Protein AF-A0A9D6V849-F1 (afdb_monomer)

Secondary structure (DSSP, 8-state):
-EEE---SSS-EEEEEEEEEESSS--EEEEEETTEEEEETTSSSBS-S-B-TT-EEEEEEEEE-TTPPPEEE-EEEESS--TT-EEEEEEEETTS-EEEPPPEE-

Mean predicted aligned error: 5.03 Å

Structure (mmCIF, N/CA/C/O backbone):
data_AF-A0A9D6V849-F1
#
_entry.id   AF-A0A9D6V849-F1
#
loop_
_atom_site.group_PDB
_atom_site.id
_atom_site.type_symbol
_atom_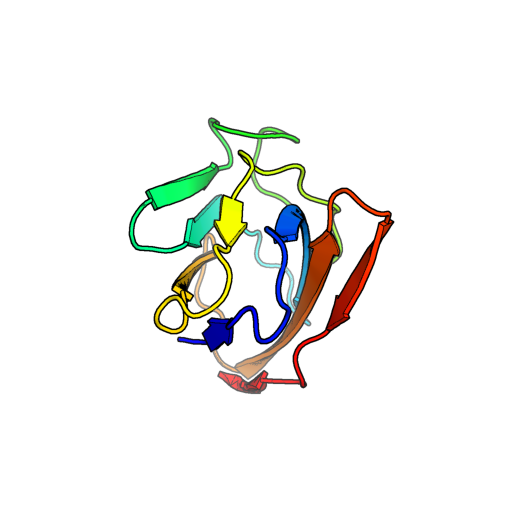site.label_atom_id
_atom_site.label_alt_id
_atom_site.label_comp_id
_atom_site.label_asym_id
_atom_site.label_entity_id
_atom_site.label_seq_id
_atom_site.pdbx_PDB_ins_code
_atom_site.Cartn_x
_atom_site.Cartn_y
_atom_site.Cartn_z
_atom_site.occupancy
_atom_site.B_iso_or_equiv
_atom_site.auth_seq_id
_atom_site.auth_comp_id
_atom_site.auth_asym_id
_atom_site.auth_atom_id
_atom_site.pdbx_PDB_model_num
ATOM 1 N N . GLY A 1 1 ? -2.925 -13.851 1.166 1.00 60.19 1 GLY A N 1
ATOM 2 C CA . GLY A 1 1 ? -3.143 -12.425 1.479 1.00 60.19 1 GLY A CA 1
ATOM 3 C C . GLY A 1 1 ? -2.734 -12.177 2.913 1.00 60.19 1 GLY A C 1
ATOM 4 O O . GLY A 1 1 ? -2.441 -13.143 3.606 1.00 60.19 1 GLY A O 1
ATOM 5 N N . ILE A 1 2 ? -2.700 -10.919 3.340 1.00 71.06 2 ILE A N 1
ATOM 6 C CA . ILE A 1 2 ? -2.474 -10.543 4.745 1.00 71.06 2 ILE A CA 1
ATOM 7 C C . ILE A 1 2 ? -3.791 -9.985 5.271 1.00 71.06 2 ILE A C 1
ATOM 9 O O . ILE A 1 2 ? -4.472 -9.267 4.547 1.00 71.06 2 ILE A O 1
ATOM 13 N N . THR A 1 3 ? -4.165 -10.309 6.501 1.00 74.38 3 THR A N 1
ATOM 14 C CA . THR A 1 3 ? -5.355 -9.749 7.150 1.00 74.38 3 THR A CA 1
ATOM 15 C C . THR A 1 3 ? -4.936 -8.770 8.234 1.00 74.38 3 THR A C 1
ATOM 17 O O . THR A 1 3 ? -4.063 -9.088 9.040 1.00 74.38 3 THR A O 1
ATOM 20 N N . VAL A 1 4 ? -5.568 -7.600 8.273 1.00 73.75 4 VAL A N 1
ATOM 21 C CA . VAL A 1 4 ? -5.363 -6.595 9.322 1.00 73.75 4 VAL A CA 1
ATOM 22 C C . VAL A 1 4 ? -6.670 -6.413 10.078 1.00 73.75 4 VAL A C 1
ATOM 24 O O . VAL A 1 4 ? -7.717 -6.207 9.471 1.00 73.75 4 VAL A O 1
ATOM 27 N N . GLN A 1 5 ? -6.622 -6.497 11.404 1.00 77.44 5 GLN A N 1
ATOM 28 C CA . GLN A 1 5 ? -7.788 -6.315 12.261 1.00 77.44 5 GLN A CA 1
ATOM 29 C C . GLN A 1 5 ? -7.542 -5.183 13.251 1.00 77.44 5 GLN A C 1
ATOM 31 O O . GLN A 1 5 ? -6.474 -5.096 13.855 1.00 77.44 5 GLN A O 1
ATOM 36 N N . ASN A 1 6 ? -8.555 -4.339 13.436 1.00 75.62 6 ASN A N 1
ATOM 37 C CA . ASN A 1 6 ? -8.576 -3.366 14.513 1.00 75.62 6 ASN A CA 1
ATOM 38 C C . ASN A 1 6 ? -9.193 -4.003 15.767 1.00 75.62 6 ASN A C 1
ATOM 40 O O . ASN A 1 6 ? -10.395 -4.255 15.820 1.00 75.62 6 ASN A O 1
ATOM 44 N N . THR A 1 7 ? -8.356 -4.263 16.770 1.00 78.38 7 THR A N 1
ATOM 45 C CA . THR A 1 7 ? -8.765 -4.817 18.071 1.00 78.38 7 THR A CA 1
ATOM 46 C C . THR A 1 7 ? -9.017 -3.740 19.129 1.00 78.38 7 THR A C 1
ATOM 48 O O . THR A 1 7 ? -9.205 -4.066 20.298 1.00 78.38 7 THR A O 1
ATOM 51 N N . SER A 1 8 ? -8.958 -2.459 18.758 1.00 77.00 8 SER A N 1
ATOM 52 C CA . SER A 1 8 ? -9.235 -1.345 19.666 1.00 77.00 8 SER A CA 1
ATOM 53 C C . SER A 1 8 ? -10.735 -1.035 19.745 1.00 77.00 8 SER A C 1
ATOM 55 O O . SER A 1 8 ? -11.541 -1.601 19.008 1.00 77.00 8 SER A O 1
ATOM 57 N N . ALA A 1 9 ? -11.106 -0.118 20.643 1.00 79.62 9 ALA A N 1
ATOM 58 C CA . ALA A 1 9 ? -12.479 0.361 20.813 1.00 79.62 9 ALA A CA 1
ATOM 59 C C . ALA A 1 9 ? -12.846 1.546 19.892 1.00 79.62 9 ALA A C 1
ATOM 61 O O . ALA A 1 9 ? -13.995 1.979 19.893 1.00 79.62 9 ALA A O 1
ATOM 62 N N . ALA A 1 10 ? -11.893 2.079 19.120 1.00 83.75 10 ALA A N 1
ATOM 63 C CA . ALA A 1 10 ? -12.078 3.248 18.259 1.00 83.75 10 ALA A CA 1
ATOM 64 C C . ALA A 1 10 ? -11.733 2.927 16.798 1.00 83.75 10 ALA A C 1
ATOM 66 O O . ALA A 1 10 ? -11.068 1.934 16.516 1.00 83.75 10 ALA A O 1
ATOM 67 N N . ASN A 1 11 ? -12.168 3.770 15.859 1.00 85.06 11 ASN A N 1
ATOM 68 C CA . ASN A 1 11 ? -11.778 3.641 14.454 1.00 85.06 11 ASN A CA 1
ATOM 69 C C . ASN A 1 11 ? -10.270 3.879 14.286 1.00 85.06 11 ASN A C 1
ATOM 71 O O . ASN A 1 11 ? -9.730 4.837 14.835 1.00 85.06 11 ASN A O 1
ATOM 75 N N . ILE A 1 12 ? -9.615 3.047 13.474 1.00 86.94 12 ILE A N 1
ATOM 76 C CA . ILE A 1 12 ? -8.230 3.255 13.031 1.00 86.94 12 ILE A CA 1
ATOM 77 C C . ILE A 1 12 ? -8.255 3.512 11.530 1.00 86.94 12 ILE A C 1
ATOM 79 O O . ILE A 1 12 ? -8.851 2.737 10.789 1.00 86.94 12 ILE A O 1
ATOM 83 N N . VAL A 1 13 ? -7.597 4.573 11.072 1.00 90.75 13 VAL A N 1
ATOM 84 C CA . VAL A 1 13 ? -7.489 4.893 9.644 1.00 90.75 13 VAL A CA 1
ATOM 85 C C . VAL A 1 13 ? -6.075 4.594 9.170 1.00 90.75 13 VAL A C 1
ATOM 87 O O . VAL A 1 13 ? -5.119 5.113 9.743 1.00 90.75 13 VAL A O 1
ATOM 90 N N . ILE A 1 14 ? -5.940 3.755 8.143 1.00 90.81 14 ILE A N 1
ATOM 91 C CA . ILE A 1 14 ? -4.686 3.592 7.400 1.00 90.81 14 ILE A CA 1
ATOM 92 C C . ILE A 1 14 ? -4.608 4.731 6.386 1.00 90.81 14 ILE A C 1
ATOM 94 O O . ILE A 1 14 ? -5.484 4.843 5.531 1.00 90.81 14 ILE A O 1
ATOM 98 N N . ASP A 1 15 ? -3.553 5.531 6.492 1.00 93.75 15 ASP A N 1
ATOM 99 C CA . ASP A 1 15 ? -3.324 6.748 5.703 1.00 93.75 15 ASP A CA 1
ATOM 100 C C . ASP A 1 15 ? -2.236 6.515 4.641 1.00 93.75 15 ASP A C 1
ATOM 102 O O . ASP A 1 15 ? -2.377 6.855 3.465 1.00 93.75 15 ASP A O 1
ATOM 106 N N . LYS A 1 16 ? -1.143 5.842 5.026 1.00 95.38 16 LYS A N 1
ATOM 107 C CA . LYS A 1 16 ? -0.017 5.567 4.122 1.00 95.38 16 LYS A CA 1
ATOM 108 C C . LYS A 1 16 ? 0.459 4.129 4.221 1.00 95.38 16 LYS A C 1
ATOM 110 O O . LYS A 1 16 ? 0.310 3.461 5.245 1.00 95.38 16 LYS A O 1
ATOM 115 N N . ILE A 1 17 ? 1.076 3.661 3.141 1.00 94.44 17 ILE A N 1
ATOM 116 C CA . ILE A 1 17 ? 1.696 2.341 3.063 1.00 94.44 17 ILE A CA 1
ATOM 117 C C . ILE A 1 17 ? 3.102 2.484 2.498 1.00 94.44 17 ILE A C 1
ATOM 119 O O . ILE A 1 17 ? 3.298 3.092 1.449 1.00 94.44 17 ILE A O 1
ATOM 123 N N . THR A 1 18 ? 4.067 1.845 3.149 1.00 94.69 18 THR A N 1
ATOM 124 C CA . THR A 1 18 ? 5.401 1.621 2.588 1.00 94.69 18 THR A CA 1
ATOM 125 C C . THR A 1 18 ? 5.592 0.128 2.389 1.00 94.69 18 THR A C 1
ATOM 127 O O . THR A 1 18 ? 5.430 -0.656 3.323 1.00 94.69 18 THR A O 1
ATOM 130 N N . VAL A 1 19 ? 5.943 -0.283 1.172 1.00 91.94 19 VAL A N 1
ATOM 131 C CA . VAL A 1 19 ? 6.242 -1.685 0.858 1.00 91.94 19 VAL A CA 1
ATOM 132 C C . VAL A 1 19 ? 7.693 -1.781 0.417 1.00 91.94 19 VAL A C 1
ATOM 134 O O . VAL A 1 19 ? 8.110 -1.086 -0.505 1.00 91.94 19 VAL A O 1
ATOM 137 N N . ASN A 1 20 ? 8.453 -2.653 1.066 1.00 92.19 20 ASN A N 1
ATOM 138 C CA . ASN A 1 20 ? 9.835 -2.955 0.733 1.00 92.19 20 ASN A CA 1
ATOM 139 C C . ASN A 1 20 ? 9.917 -4.357 0.137 1.00 92.19 20 ASN A C 1
ATOM 141 O O . ASN A 1 20 ? 9.336 -5.303 0.669 1.00 92.19 20 ASN A O 1
ATOM 145 N N . TRP A 1 21 ? 10.653 -4.484 -0.957 1.00 92.88 21 TRP A N 1
ATOM 146 C CA . TRP A 1 21 ? 11.018 -5.742 -1.594 1.00 92.88 21 TRP A CA 1
ATOM 147 C C . TRP A 1 21 ? 12.448 -5.694 -2.143 1.00 92.88 21 TRP A C 1
ATOM 149 O O . TRP A 1 21 ? 13.013 -4.618 -2.349 1.00 92.88 21 TRP A O 1
ATOM 159 N N . ASN A 1 22 ? 13.044 -6.863 -2.374 1.00 91.19 22 ASN A N 1
ATOM 160 C CA . ASN A 1 22 ? 14.462 -7.035 -2.721 1.00 91.19 22 ASN A CA 1
ATOM 161 C C . ASN A 1 22 ? 14.712 -7.358 -4.212 1.00 91.19 22 ASN A C 1
ATOM 163 O O . ASN A 1 22 ? 15.580 -8.163 -4.538 1.00 91.19 22 ASN A O 1
ATOM 167 N N . ASN A 1 23 ? 13.967 -6.735 -5.130 1.00 90.94 23 ASN A N 1
ATOM 168 C CA . ASN A 1 23 ? 14.218 -6.825 -6.574 1.00 90.94 23 ASN A CA 1
ATOM 169 C C . ASN A 1 23 ? 13.939 -5.484 -7.284 1.00 90.94 23 ASN A C 1
ATOM 171 O O . ASN A 1 23 ? 13.493 -4.526 -6.656 1.00 90.94 23 ASN A O 1
ATOM 175 N N . ALA A 1 24 ? 14.202 -5.421 -8.594 1.00 91.69 24 ALA A N 1
ATOM 176 C CA . ALA A 1 24 ? 14.086 -4.198 -9.396 1.00 91.69 24 ALA A CA 1
ATOM 177 C C . ALA A 1 24 ? 12.670 -3.903 -9.934 1.00 91.69 24 ALA A C 1
ATOM 179 O O . ALA A 1 24 ? 12.474 -2.902 -10.622 1.00 91.69 24 ALA A O 1
ATOM 180 N N . ASN A 1 25 ? 11.687 -4.764 -9.664 1.00 95.12 25 ASN A N 1
ATOM 181 C CA . ASN A 1 25 ? 10.335 -4.578 -10.187 1.00 95.12 25 ASN A CA 1
ATOM 182 C C . ASN A 1 25 ? 9.625 -3.434 -9.468 1.00 95.12 25 ASN A C 1
ATOM 184 O O . ASN A 1 25 ? 9.964 -3.087 -8.336 1.00 95.12 25 ASN A O 1
ATOM 188 N N . LEU A 1 26 ? 8.601 -2.877 -10.109 1.00 96.25 26 LEU A N 1
ATOM 189 C CA . LEU A 1 26 ? 7.879 -1.722 -9.592 1.00 96.25 26 LEU A CA 1
ATOM 190 C C . LEU A 1 26 ? 6.454 -2.102 -9.200 1.00 96.25 26 LEU A C 1
ATOM 192 O O . LEU A 1 26 ? 5.763 -2.849 -9.905 1.00 96.25 26 LEU A O 1
ATOM 196 N N . ILE A 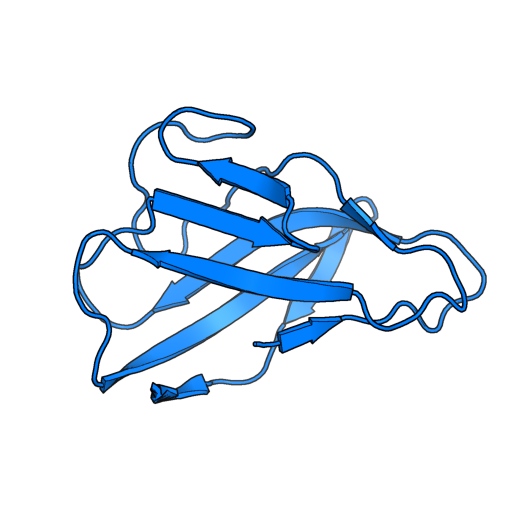1 27 ? 5.978 -1.543 -8.090 1.00 95.88 27 ILE A N 1
ATOM 197 C CA . ILE A 1 27 ? 4.574 -1.669 -7.709 1.00 95.88 27 ILE A CA 1
ATOM 198 C C . ILE A 1 27 ? 3.720 -0.745 -8.583 1.00 95.88 27 ILE A C 1
ATOM 200 O O . ILE A 1 27 ? 4.104 0.381 -8.903 1.00 95.88 27 ILE A O 1
ATOM 204 N N . ARG A 1 28 ? 2.545 -1.228 -8.993 1.00 96.81 28 ARG A N 1
ATOM 205 C CA . ARG A 1 28 ? 1.589 -0.471 -9.819 1.00 96.81 28 ARG A CA 1
ATOM 206 C C . ARG A 1 28 ? 0.189 -0.365 -9.225 1.00 96.81 28 ARG A C 1
ATOM 208 O O . ARG A 1 28 ? -0.588 0.453 -9.699 1.00 96.81 28 ARG A O 1
ATOM 215 N N . GLU A 1 29 ? -0.162 -1.199 -8.248 1.00 95.69 29 GLU A N 1
ATOM 216 C CA . GLU A 1 29 ? -1.498 -1.195 -7.640 1.00 95.69 29 GLU A CA 1
ATOM 217 C C . GLU A 1 29 ? -1.476 -1.803 -6.233 1.00 95.69 29 GLU A C 1
ATOM 219 O O . GLU A 1 29 ? -0.798 -2.811 -6.006 1.00 95.69 29 GLU A O 1
ATOM 224 N N . ILE A 1 30 ? -2.269 -1.226 -5.327 1.00 94.00 30 ILE A N 1
ATOM 225 C CA . ILE A 1 30 ? -2.571 -1.771 -4.000 1.00 94.00 30 ILE A CA 1
ATOM 226 C C . ILE A 1 30 ? -4.090 -1.890 -3.856 1.00 94.00 30 ILE A C 1
ATOM 228 O O . ILE A 1 30 ? -4.827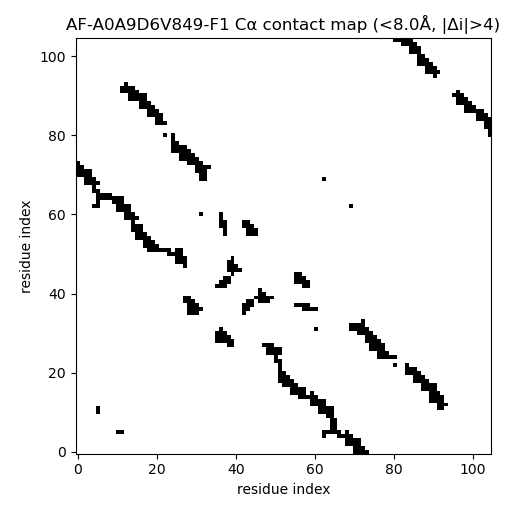 -0.939 -4.141 1.00 94.00 30 ILE A O 1
ATOM 232 N N . LYS A 1 31 ? -4.553 -3.061 -3.405 1.00 92.44 31 LYS A N 1
ATOM 233 C CA . LYS A 1 31 ? -5.958 -3.320 -3.077 1.00 92.44 31 LYS A CA 1
ATOM 234 C C . LYS A 1 31 ? -6.143 -3.788 -1.639 1.00 92.44 31 LYS A C 1
ATOM 236 O O . LYS A 1 31 ? -5.390 -4.647 -1.174 1.00 92.44 31 LYS A O 1
ATOM 241 N N . ILE A 1 32 ? -7.168 -3.240 -0.995 1.00 89.00 32 ILE A N 1
ATOM 242 C CA . ILE A 1 32 ? -7.616 -3.580 0.357 1.00 89.00 32 ILE A CA 1
ATOM 243 C C . ILE A 1 32 ? -9.138 -3.754 0.321 1.00 89.00 32 ILE A C 1
ATOM 245 O O . ILE A 1 32 ? -9.842 -2.901 -0.218 1.00 89.00 32 ILE A O 1
ATOM 249 N N . GLY A 1 33 ? -9.654 -4.863 0.851 1.00 83.44 33 GLY A N 1
ATOM 250 C CA . GLY A 1 33 ? -11.077 -5.210 0.806 1.00 83.44 33 GLY A CA 1
ATOM 251 C C . GLY A 1 33 ? -11.665 -5.281 -0.613 1.00 83.44 33 GLY A C 1
ATOM 252 O O . GLY A 1 33 ? -12.822 -4.936 -0.824 1.00 83.44 33 GLY A O 1
ATOM 253 N N . GLY A 1 34 ? -10.865 -5.643 -1.615 1.00 84.38 34 GLY A N 1
ATOM 254 C CA . GLY A 1 34 ? -11.210 -5.659 -3.039 1.00 84.38 34 GLY A CA 1
ATOM 255 C C . GLY A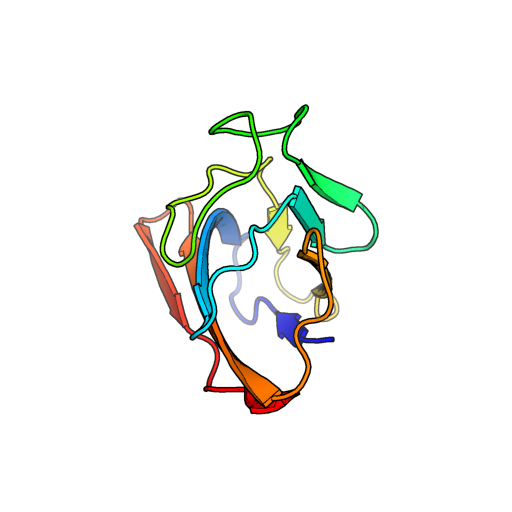 1 34 ? -11.143 -4.287 -3.719 1.00 84.38 34 GLY A C 1
ATOM 256 O O . GLY A 1 34 ? -11.140 -4.215 -4.953 1.00 84.38 34 GLY A O 1
ATOM 257 N N . VAL A 1 35 ? -11.021 -3.208 -2.944 1.00 89.62 35 VAL A N 1
ATOM 258 C CA . VAL A 1 35 ? -11.003 -1.825 -3.424 1.00 89.62 35 VAL A CA 1
ATOM 259 C C . VAL A 1 35 ? -9.578 -1.402 -3.746 1.00 89.62 35 VAL A C 1
ATOM 261 O O . VAL A 1 35 ? -8.639 -1.675 -3.003 1.00 89.62 35 VAL A O 1
ATOM 264 N N . LYS A 1 36 ? -9.403 -0.723 -4.881 1.00 93.56 36 LYS A N 1
ATOM 265 C CA . LYS A 1 36 ? -8.133 -0.095 -5.249 1.00 93.56 36 LYS A CA 1
ATOM 266 C C . LYS A 1 36 ? -7.934 1.155 -4.396 1.00 93.56 36 LYS A C 1
ATOM 268 O O . LYS A 1 36 ? -8.589 2.159 -4.642 1.00 93.56 36 LYS A O 1
ATOM 273 N N . VAL A 1 37 ? -7.007 1.082 -3.448 1.00 95.06 37 VAL A N 1
ATOM 274 C CA . VAL A 1 37 ? -6.657 2.203 -2.558 1.00 95.06 37 VAL A CA 1
ATOM 275 C C . VAL A 1 37 ? -5.496 3.025 -3.106 1.00 95.06 37 VAL A C 1
ATOM 277 O O . VAL A 1 37 ? -5.351 4.193 -2.770 1.00 95.06 37 VAL A O 1
ATOM 280 N N . TRP A 1 38 ? -4.688 2.438 -3.992 1.00 97.12 38 TRP A N 1
ATOM 281 C CA . TRP A 1 38 ? -3.693 3.166 -4.769 1.00 97.12 38 TRP A CA 1
ATOM 282 C C . TRP A 1 38 ? -3.435 2.505 -6.125 1.00 97.12 38 TRP A C 1
ATOM 284 O O . TRP A 1 38 ? -3.467 1.274 -6.245 1.00 97.12 38 TRP A O 1
ATOM 294 N N . SER A 1 39 ? -3.141 3.301 -7.155 1.00 97.06 39 SER A N 1
ATOM 295 C CA . SER A 1 39 ? -2.474 2.793 -8.360 1.00 97.06 39 SER A CA 1
ATOM 296 C C . SER A 1 39 ? -1.584 3.830 -9.023 1.00 97.06 39 SER A C 1
ATOM 298 O O . SER A 1 39 ? -1.716 5.026 -8.784 1.00 97.06 39 SER A O 1
ATOM 300 N N . ASN A 1 40 ? -0.755 3.375 -9.963 1.00 96.25 40 ASN A N 1
ATOM 301 C CA . ASN A 1 40 ? 0.082 4.240 -10.793 1.00 96.25 40 ASN A CA 1
ATOM 302 C C . ASN A 1 40 ? -0.701 5.301 -11.597 1.00 96.25 40 ASN A C 1
ATOM 304 O O . ASN A 1 40 ? -0.095 6.224 -12.135 1.00 96.25 40 ASN A O 1
ATOM 308 N N . THR A 1 41 ? -2.022 5.158 -11.704 1.00 96.31 41 THR A N 1
ATOM 309 C CA . THR A 1 41 ? -2.935 6.091 -12.389 1.00 96.31 41 THR A CA 1
ATOM 310 C C . THR A 1 41 ? -3.967 6.721 -11.447 1.00 96.31 41 THR A C 1
ATOM 312 O O . THR A 1 41 ? -4.901 7.366 -11.906 1.00 96.31 41 THR A O 1
ATOM 315 N N . GLY A 1 42 ? -3.814 6.535 -10.134 1.00 93.44 42 GLY A N 1
ATOM 316 C CA . GLY A 1 42 ? -4.796 6.937 -9.129 1.00 93.44 42 GLY A CA 1
ATOM 317 C C . GLY A 1 42 ? -5.771 5.807 -8.744 1.00 93.44 42 GLY A C 1
ATOM 318 O O . GLY A 1 42 ? -5.902 4.816 -9.475 1.00 93.44 42 GLY A O 1
ATOM 319 N N . PRO A 1 43 ? -6.447 5.895 -7.587 1.00 94.94 43 PRO A N 1
ATOM 320 C CA . PRO A 1 43 ? -6.354 6.964 -6.587 1.00 94.94 43 PRO A CA 1
ATOM 321 C C . PRO A 1 43 ? -5.002 6.977 -5.847 1.00 94.94 43 PRO A C 1
ATOM 323 O O . PRO A 1 43 ? -4.166 6.100 -6.068 1.00 94.94 43 PRO A O 1
ATOM 326 N N . GLY A 1 44 ? -4.792 7.989 -5.002 1.00 94.94 44 GLY A N 1
ATOM 327 C CA . GLY A 1 44 ? -3.585 8.150 -4.187 1.00 94.94 44 GLY A CA 1
ATOM 328 C C . GLY A 1 44 ? -2.374 8.729 -4.931 1.00 94.94 44 GLY A C 1
ATOM 329 O O . GLY A 1 44 ? -2.432 9.043 -6.122 1.00 94.94 44 GLY A O 1
ATOM 330 N N . THR A 1 45 ? -1.268 8.892 -4.205 1.00 96.31 45 THR A N 1
ATOM 331 C CA . THR A 1 45 ? -0.006 9.463 -4.700 1.00 96.31 45 THR A CA 1
ATOM 332 C C . THR A 1 45 ? 1.199 8.705 -4.129 1.00 96.31 45 THR A C 1
ATOM 334 O O . THR A 1 45 ? 1.075 8.051 -3.096 1.00 96.31 45 THR A O 1
ATOM 337 N N . PRO A 1 46 ? 2.381 8.764 -4.764 1.00 97.06 46 PRO A N 1
ATOM 338 C CA . PRO A 1 46 ? 2.679 9.366 -6.070 1.00 97.06 46 PRO A CA 1
ATOM 339 C C . PRO A 1 46 ? 2.038 8.613 -7.249 1.00 97.06 46 PRO A C 1
ATOM 341 O O . PRO A 1 46 ? 1.675 7.441 -7.138 1.00 97.06 46 PRO A O 1
ATOM 344 N N . SER A 1 47 ? 1.881 9.305 -8.380 1.00 95.31 47 SER A N 1
ATOM 345 C CA . SER A 1 47 ? 1.496 8.693 -9.655 1.00 95.31 47 SER A CA 1
ATOM 346 C C . SER A 1 47 ? 2.702 8.026 -10.324 1.00 95.31 47 SER A C 1
ATOM 348 O O . SER A 1 47 ? 3.854 8.274 -9.972 1.00 95.31 47 SER A O 1
ATOM 350 N N . GLY A 1 48 ? 2.445 7.155 -11.298 1.00 96.88 48 GLY A N 1
ATOM 351 C CA . GLY A 1 48 ? 3.472 6.302 -11.887 1.00 96.88 48 GLY A CA 1
ATOM 352 C C . GLY A 1 48 ? 3.741 5.051 -11.050 1.00 96.88 48 GLY A C 1
ATOM 353 O O . GLY A 1 48 ? 3.260 4.900 -9.926 1.00 96.88 48 GLY A O 1
ATOM 354 N N . LYS A 1 49 ? 4.458 4.094 -11.641 1.00 97.06 49 LYS A N 1
ATOM 355 C CA . LYS A 1 49 ? 4.879 2.894 -10.912 1.00 97.06 49 LYS A CA 1
ATOM 356 C C . LYS A 1 49 ? 5.957 3.284 -9.906 1.00 97.06 49 LYS A C 1
ATOM 358 O O . LYS A 1 49 ? 6.795 4.120 -10.232 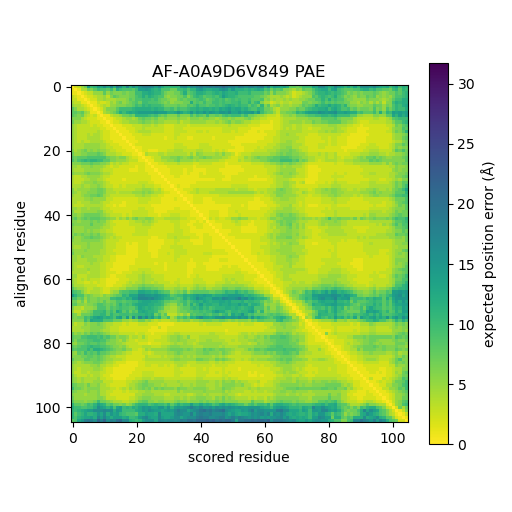1.00 97.06 49 LYS A O 1
ATOM 363 N N . GLN A 1 50 ? 5.955 2.659 -8.736 1.00 98.06 50 GLN A N 1
ATOM 364 C CA . GLN A 1 50 ? 6.853 3.054 -7.653 1.00 98.06 50 GLN A CA 1
ATOM 365 C C . GLN A 1 50 ? 7.900 1.987 -7.346 1.00 98.06 50 GLN A C 1
ATOM 367 O O . GLN A 1 50 ? 7.586 0.791 -7.396 1.00 98.06 50 GLN A O 1
ATOM 372 N N . PRO A 1 51 ? 9.139 2.399 -7.028 1.00 96.81 51 PRO A N 1
ATOM 373 C CA . PRO A 1 51 ? 10.162 1.488 -6.547 1.00 96.81 51 PRO A CA 1
ATOM 374 C C . PRO A 1 51 ? 9.914 1.078 -5.091 1.00 96.81 51 PRO A C 1
ATOM 376 O O . PRO A 1 51 ? 9.091 1.659 -4.375 1.00 96.81 51 PRO A O 1
ATOM 379 N N . SER A 1 52 ? 10.662 0.063 -4.666 1.00 96.38 52 SER A N 1
ATOM 380 C CA . SER A 1 52 ? 10.704 -0.436 -3.290 1.00 96.38 52 SER A CA 1
ATOM 381 C C . SER A 1 52 ? 10.979 0.684 -2.285 1.00 96.38 52 SER A C 1
ATOM 383 O O . SER A 1 52 ? 11.784 1.575 -2.551 1.00 96.38 52 SER A O 1
ATOM 385 N N . GLY A 1 53 ? 10.296 0.648 -1.141 1.00 95.25 53 GLY A N 1
ATOM 386 C CA . GLY A 1 53 ? 10.472 1.610 -0.049 1.00 95.25 53 GLY A CA 1
ATOM 387 C C . GLY A 1 53 ? 9.816 2.971 -0.272 1.00 95.25 53 GLY A C 1
ATOM 388 O O . GLY A 1 53 ? 9.904 3.838 0.595 1.00 95.25 53 GLY A O 1
ATOM 389 N N . THR A 1 54 ? 9.116 3.166 -1.392 1.00 97.12 54 THR A N 1
ATOM 390 C CA . THR A 1 54 ? 8.353 4.396 -1.622 1.00 97.12 54 THR A CA 1
ATOM 391 C C . THR A 1 54 ? 7.208 4.512 -0.621 1.00 97.12 54 THR A C 1
ATOM 393 O O . THR A 1 54 ? 6.423 3.576 -0.451 1.00 97.12 54 THR A O 1
ATOM 396 N N . LEU A 1 55 ? 7.090 5.685 0.004 1.00 96.69 55 LEU A N 1
ATOM 397 C CA . LEU A 1 55 ? 5.930 6.048 0.808 1.00 96.69 55 LEU A CA 1
ATOM 398 C C . LEU A 1 55 ? 4.747 6.342 -0.120 1.00 96.69 55 LEU A C 1
ATOM 400 O O . LEU A 1 55 ? 4.768 7.314 -0.876 1.00 96.69 55 LEU A O 1
ATOM 404 N N . ILE A 1 56 ? 3.722 5.500 -0.058 1.00 97.06 56 ILE A N 1
ATOM 405 C CA . ILE A 1 56 ? 2.515 5.625 -0.870 1.00 97.06 56 ILE A CA 1
ATOM 406 C C . ILE A 1 56 ? 1.396 6.196 -0.003 1.00 97.06 56 ILE A C 1
ATOM 408 O O . ILE A 1 56 ? 0.987 5.582 0.982 1.00 97.06 56 ILE A O 1
ATOM 412 N N . ASN A 1 57 ? 0.889 7.361 -0.398 1.00 96.88 57 ASN A N 1
ATOM 413 C CA . ASN A 1 57 ? -0.334 7.933 0.139 1.00 96.88 57 ASN A CA 1
ATOM 414 C C . ASN A 1 57 ? -1.529 7.261 -0.534 1.00 96.88 57 ASN A C 1
ATOM 416 O O . ASN A 1 57 ? -1.719 7.387 -1.751 1.00 96.88 57 ASN A O 1
ATOM 420 N N . ILE A 1 58 ? -2.300 6.510 0.241 1.00 95.62 58 ILE A N 1
ATOM 421 C CA . ILE A 1 58 ? -3.437 5.760 -0.283 1.00 95.62 58 ILE A CA 1
ATOM 422 C C . ILE A 1 58 ? -4.718 6.580 -0.145 1.00 95.62 58 ILE A C 1
ATOM 424 O O . ILE A 1 58 ? -4.746 7.632 0.481 1.00 95.62 58 ILE A O 1
ATOM 428 N N . GLN A 1 59 ? -5.797 6.101 -0.750 1.00 95.62 59 GLN A N 1
ATOM 429 C CA . GLN A 1 59 ? -7.123 6.472 -0.291 1.00 95.62 59 GLN A CA 1
ATOM 430 C C . GLN A 1 59 ? -7.371 5.812 1.067 1.00 95.62 59 GLN A C 1
ATOM 432 O O . GLN A 1 59 ? -7.264 4.587 1.177 1.00 95.62 59 GLN A O 1
ATOM 437 N N . ASP A 1 60 ? -7.704 6.633 2.059 1.00 93.00 60 ASP A N 1
ATOM 438 C CA . ASP A 1 60 ? -7.889 6.237 3.451 1.00 93.00 60 ASP A CA 1
ATOM 439 C C . ASP A 1 60 ? -8.759 4.991 3.609 1.00 93.00 60 ASP A C 1
ATOM 441 O O . ASP A 1 60 ? -9.863 4.886 3.062 1.00 93.00 60 ASP A O 1
ATOM 445 N N . VAL A 1 61 ? -8.275 4.056 4.427 1.00 90.12 61 VAL A N 1
ATOM 446 C CA . VAL A 1 61 ? -9.028 2.859 4.806 1.00 90.12 61 VAL A CA 1
ATOM 447 C C . VAL A 1 61 ? -9.353 2.924 6.285 1.00 90.12 61 VAL A C 1
ATOM 449 O O . VAL A 1 61 ? -8.464 2.839 7.130 1.00 90.12 61 VAL A O 1
ATOM 452 N N . THR A 1 62 ? -10.642 3.029 6.602 1.00 90.25 62 THR A N 1
ATOM 453 C CA . THR A 1 62 ? -11.120 2.973 7.986 1.00 90.25 62 THR A CA 1
ATOM 454 C C . THR A 1 62 ? -11.338 1.526 8.416 1.00 90.25 62 THR A C 1
ATOM 456 O O . THR A 1 62 ? -12.150 0.803 7.842 1.00 90.25 62 THR A O 1
ATOM 459 N N . LEU A 1 63 ? -10.639 1.120 9.469 1.00 85.94 63 LEU A N 1
ATOM 460 C CA . LEU A 1 63 ? -10.838 -0.128 10.188 1.00 85.94 63 LEU A CA 1
ATOM 461 C C . LEU A 1 63 ? -11.740 0.148 11.394 1.00 85.94 63 LEU A C 1
ATOM 463 O O . LEU A 1 63 ? -11.299 0.727 12.391 1.00 85.94 63 LEU A O 1
ATOM 467 N N . ALA A 1 64 ? -13.005 -0.258 11.310 1.00 84.00 64 ALA A N 1
ATOM 468 C CA . ALA A 1 64 ? -13.946 -0.113 12.416 1.00 84.00 64 ALA A CA 1
ATOM 469 C C . ALA A 1 64 ? -13.607 -1.074 13.578 1.00 84.00 64 ALA A C 1
ATOM 471 O O . ALA A 1 64 ? -13.134 -2.191 13.332 1.00 84.00 64 ALA A O 1
ATOM 472 N N . PRO A 1 65 ? -13.838 -0.670 14.840 1.00 79.19 65 PRO A N 1
ATOM 473 C CA . PRO A 1 65 ? -13.613 -1.525 15.998 1.00 79.19 65 PRO A CA 1
ATOM 474 C C . PRO A 1 65 ? -14.528 -2.754 15.943 1.00 79.19 65 PRO A C 1
ATOM 476 O O . PRO A 1 65 ? -15.699 -2.656 15.578 1.00 79.19 65 PRO A O 1
ATOM 479 N N . GLY A 1 66 ? -13.989 -3.929 16.279 1.00 71.38 66 GLY A N 1
ATOM 480 C CA . GLY A 1 66 ? -14.751 -5.185 16.291 1.00 71.38 66 GLY A CA 1
ATOM 481 C C . GLY A 1 66 ? -15.151 -5.723 14.909 1.00 71.38 66 GLY A C 1
ATOM 482 O O . GLY A 1 66 ? -15.803 -6.763 14.832 1.00 71.38 66 GLY A O 1
ATOM 483 N N . ALA A 1 67 ? -14.750 -5.062 13.816 1.00 73.31 67 ALA A N 1
ATOM 484 C CA . ALA A 1 67 ? -14.975 -5.568 12.469 1.00 73.31 67 ALA A CA 1
ATOM 485 C C . ALA A 1 67 ? -14.146 -6.835 12.195 1.00 73.31 67 ALA A C 1
ATOM 487 O O . ALA A 1 67 ? -13.090 -7.076 12.798 1.00 73.31 67 ALA A O 1
ATOM 488 N N . ALA A 1 68 ? -14.622 -7.640 11.240 1.00 73.31 68 ALA A N 1
ATOM 489 C CA . ALA A 1 68 ? -13.843 -8.744 10.697 1.00 73.31 68 ALA A CA 1
ATOM 490 C C . ALA A 1 68 ? -12.507 -8.227 10.141 1.00 73.31 68 ALA A C 1
ATOM 492 O O . ALA A 1 68 ? -12.401 -7.086 9.683 1.00 73.31 68 ALA A O 1
ATOM 493 N N . ALA A 1 69 ? -11.479 -9.076 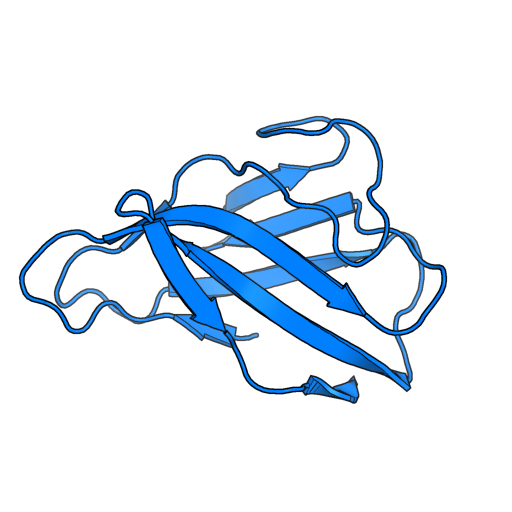10.181 1.00 72.31 69 ALA A N 1
ATOM 494 C CA . ALA A 1 69 ? -10.168 -8.703 9.678 1.00 72.31 69 ALA A CA 1
ATOM 495 C C . ALA A 1 69 ? -10.267 -8.275 8.202 1.00 72.31 69 ALA A C 1
ATOM 497 O O . ALA A 1 69 ? -10.759 -9.017 7.351 1.00 72.31 69 ALA A O 1
ATOM 498 N N . THR A 1 70 ? -9.810 -7.061 7.905 1.00 76.06 70 THR A N 1
ATOM 499 C CA . THR A 1 70 ? -9.797 -6.513 6.551 1.00 76.06 70 THR A CA 1
ATOM 500 C C . THR A 1 70 ? -8.685 -7.190 5.765 1.00 76.06 70 THR A C 1
ATOM 502 O O . THR A 1 70 ? -7.517 -7.182 6.166 1.00 76.06 70 THR A O 1
ATOM 505 N N . LEU A 1 71 ? -9.053 -7.814 4.649 1.00 72.94 71 LEU A N 1
ATOM 506 C CA . LEU A 1 71 ? -8.102 -8.485 3.779 1.00 72.94 71 LEU A CA 1
ATOM 507 C C . LEU A 1 71 ? -7.332 -7.441 2.964 1.00 72.94 71 LEU A C 1
ATOM 509 O O . LEU A 1 71 ? -7.905 -6.604 2.272 1.00 72.94 71 LEU A O 1
ATOM 513 N N . ILE A 1 72 ? -6.011 -7.498 3.047 1.00 76.12 72 ILE A N 1
ATOM 514 C CA . ILE A 1 72 ? -5.104 -6.791 2.151 1.00 76.12 72 ILE A CA 1
ATOM 515 C C . ILE A 1 72 ? -4.841 -7.745 0.999 1.00 76.12 72 ILE A C 1
ATOM 517 O O . ILE A 1 72 ? -4.010 -8.661 1.068 1.00 76.12 72 ILE A O 1
ATOM 521 N N . ASP A 1 73 ? -5.670 -7.594 -0.028 1.00 70.19 73 ASP A N 1
ATOM 522 C CA . ASP A 1 73 ? -5.887 -8.641 -1.019 1.00 70.19 73 ASP A CA 1
ATOM 523 C C . ASP A 1 73 ? -4.745 -8.730 -2.014 1.00 70.19 73 ASP A C 1
ATOM 525 O O . ASP A 1 73 ? -4.485 -9.809 -2.562 1.00 70.19 73 ASP A O 1
ATOM 529 N N . ARG A 1 74 ? -4.111 -7.590 -2.339 1.00 83.81 74 ARG A N 1
ATOM 530 C CA . ARG A 1 74 ? -3.198 -7.558 -3.481 1.00 83.81 74 ARG A CA 1
ATOM 531 C C . ARG A 1 74 ? -2.245 -6.370 -3.515 1.00 83.81 74 ARG A C 1
ATOM 533 O O . ARG A 1 74 ? -2.669 -5.227 -3.643 1.00 83.81 74 ARG A O 1
ATOM 540 N N . PHE A 1 75 ? -0.957 -6.691 -3.591 1.00 89.81 75 PHE A N 1
ATOM 541 C CA . PHE A 1 75 ? 0.085 -5.816 -4.124 1.00 89.81 75 PHE A CA 1
ATOM 542 C C . PHE A 1 75 ? 0.411 -6.293 -5.540 1.00 89.81 75 PHE A C 1
ATOM 544 O O . PHE A 1 75 ? 0.820 -7.442 -5.736 1.00 89.81 75 PHE A O 1
ATOM 551 N N . ARG A 1 76 ? 0.164 -5.455 -6.551 1.00 92.06 76 ARG A N 1
ATOM 552 C CA . ARG A 1 76 ? 0.406 -5.808 -7.955 1.00 92.06 76 ARG A CA 1
ATOM 553 C C . ARG A 1 76 ? 1.675 -5.129 -8.440 1.00 92.06 76 ARG A C 1
ATOM 555 O O . ARG A 1 76 ? 1.762 -3.903 -8.444 1.00 92.06 76 ARG A O 1
ATOM 562 N N . PHE A 1 77 ? 2.591 -5.939 -8.947 1.00 93.81 77 PHE A N 1
ATOM 563 C CA . PHE A 1 77 ? 3.841 -5.500 -9.556 1.00 93.81 77 PHE A CA 1
ATOM 564 C C . PHE A 1 77 ? 3.750 -5.588 -11.075 1.00 93.81 77 PHE A C 1
ATOM 566 O O . PHE A 1 77 ? 2.817 -6.199 -11.623 1.00 93.81 77 PHE A O 1
ATOM 573 N N . ASP A 1 78 ? 4.665 -4.920 -11.762 1.00 93.38 78 ASP A N 1
ATOM 574 C CA . ASP A 1 78 ? 4.740 -4.932 -13.217 1.00 93.38 78 ASP A CA 1
ATOM 575 C C . ASP A 1 78 ? 5.355 -6.206 -13.806 1.00 93.38 78 ASP A C 1
ATOM 577 O O . ASP A 1 78 ? 5.007 -6.549 -14.935 1.00 93.38 78 ASP A O 1
ATOM 581 N N . ALA A 1 79 ? 6.133 -6.950 -13.022 1.00 92.12 79 ALA A N 1
ATOM 582 C CA . ALA A 1 79 ? 6.642 -8.272 -13.373 1.00 92.12 79 ALA A CA 1
ATOM 583 C C . ALA A 1 79 ? 6.492 -9.292 -12.225 1.00 92.12 79 ALA A C 1
ATOM 585 O O . ALA A 1 79 ? 5.921 -9.004 -11.168 1.00 92.12 79 ALA A O 1
ATOM 586 N N . SER A 1 80 ? 6.949 -10.525 -12.471 1.00 89.44 80 SER A N 1
ATOM 587 C CA . SER A 1 80 ? 6.923 -11.609 -11.484 1.00 89.44 80 SER A CA 1
ATOM 588 C C . SER A 1 80 ? 7.828 -11.291 -10.297 1.00 89.44 80 SER A C 1
ATOM 590 O O . SER A 1 80 ? 8.974 -10.892 -10.473 1.00 89.44 80 SER A O 1
ATOM 592 N N . MET A 1 81 ? 7.321 -11.525 -9.088 1.00 87.94 81 MET A N 1
ATOM 593 C CA . MET A 1 81 ? 8.049 -11.317 -7.833 1.00 87.94 81 MET A CA 1
ATOM 594 C C . MET A 1 81 ? 8.513 -12.629 -7.186 1.00 87.94 81 MET A C 1
ATOM 596 O O . MET A 1 81 ? 8.632 -12.704 -5.967 1.00 87.94 81 MET A O 1
ATOM 600 N N . SER A 1 82 ? 8.689 -13.684 -7.981 1.00 87.94 82 SER A N 1
ATOM 601 C CA . SER A 1 82 ? 9.157 -14.981 -7.479 1.00 87.94 82 SER A CA 1
ATOM 602 C C . SER A 1 82 ? 10.515 -14.833 -6.788 1.00 87.94 82 SER A C 1
ATOM 604 O O . SER A 1 82 ? 11.415 -14.208 -7.347 1.00 87.94 82 SER A O 1
ATOM 606 N N . GLY A 1 83 ? 10.664 -15.404 -5.593 1.00 84.25 83 GLY A N 1
ATOM 607 C CA . GLY A 1 83 ? 11.884 -15.333 -4.787 1.00 84.25 83 GLY A CA 1
ATOM 608 C C . GLY A 1 83 ? 12.103 -13.994 -4.078 1.00 84.25 83 GLY A C 1
ATOM 609 O O . GLY A 1 83 ? 13.122 -13.827 -3.410 1.00 84.25 83 GLY A O 1
ATOM 610 N N . ALA A 1 84 ? 11.177 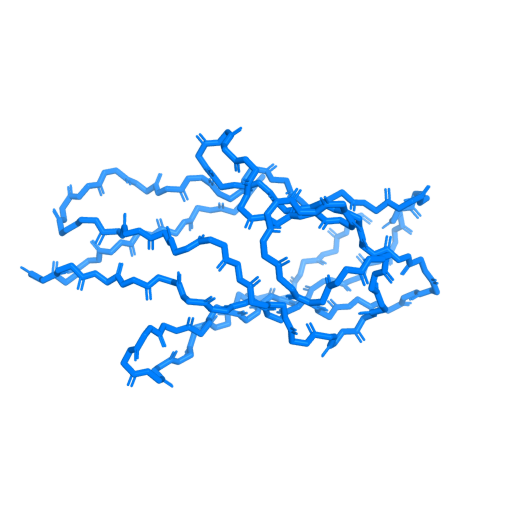-13.038 -4.208 1.00 86.69 84 ALA A N 1
ATOM 611 C CA . ALA A 1 84 ? 11.283 -11.763 -3.516 1.00 86.69 84 ALA A CA 1
ATOM 612 C C . ALA A 1 84 ? 10.788 -11.874 -2.068 1.00 86.69 84 ALA A C 1
ATOM 614 O O . ALA A 1 84 ? 9.772 -12.514 -1.780 1.00 86.69 84 ALA A O 1
ATOM 615 N N . THR A 1 85 ? 11.490 -11.190 -1.170 1.00 86.44 85 THR A N 1
ATOM 616 C CA . THR A 1 85 ? 11.094 -11.000 0.224 1.00 86.44 85 THR A CA 1
ATOM 617 C C . THR A 1 85 ? 10.417 -9.650 0.370 1.00 86.44 85 THR A C 1
ATOM 619 O O . THR A 1 85 ? 10.927 -8.651 -0.132 1.00 86.44 85 THR A O 1
ATOM 622 N N . PHE A 1 86 ? 9.298 -9.614 1.084 1.00 85.44 86 PHE A N 1
ATOM 623 C CA . PHE A 1 86 ? 8.469 -8.433 1.276 1.00 85.44 86 PHE A CA 1
ATOM 624 C C . PHE A 1 86 ? 8.382 -8.034 2.742 1.00 85.44 86 PHE A C 1
ATOM 626 O O . PHE A 1 86 ? 8.184 -8.887 3.608 1.00 85.44 86 PHE A O 1
ATO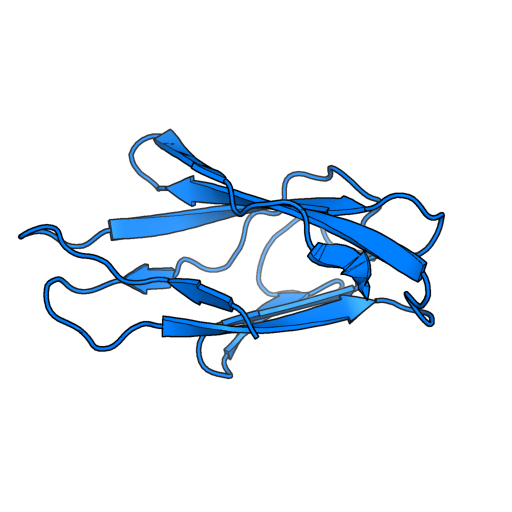M 633 N N . ASN A 1 87 ? 8.420 -6.730 2.991 1.00 88.31 87 ASN A N 1
ATOM 634 C CA . ASN A 1 87 ? 8.067 -6.116 4.262 1.00 88.31 87 ASN A CA 1
ATOM 635 C C . ASN A 1 87 ? 7.079 -4.972 4.007 1.00 88.31 87 ASN A C 1
ATOM 637 O O . ASN A 1 87 ? 7.304 -4.152 3.118 1.00 88.31 87 ASN A O 1
ATOM 641 N N . ILE A 1 88 ? 5.980 -4.923 4.756 1.00 89.31 88 ILE A N 1
ATOM 642 C CA . ILE A 1 88 ? 4.950 -3.895 4.595 1.00 89.31 88 ILE A CA 1
ATOM 643 C C . ILE A 1 88 ? 4.815 -3.138 5.909 1.00 89.31 88 ILE A C 1
ATOM 645 O O . ILE A 1 88 ? 4.669 -3.746 6.967 1.00 89.31 88 ILE A O 1
ATOM 649 N N . ALA A 1 89 ? 4.829 -1.814 5.827 1.00 91.00 89 ALA A N 1
ATOM 650 C CA . ALA A 1 89 ? 4.532 -0.912 6.923 1.00 91.00 89 ALA A CA 1
ATOM 651 C C . ALA A 1 89 ? 3.245 -0.143 6.609 1.00 91.00 89 ALA A C 1
ATOM 653 O O . ALA A 1 89 ? 3.143 0.512 5.571 1.00 91.00 89 ALA A O 1
ATOM 654 N N . PHE A 1 90 ? 2.274 -0.228 7.512 1.00 90.50 90 PHE A N 1
ATOM 655 C CA . PHE A 1 90 ? 1.070 0.593 7.511 1.00 90.50 90 PHE A CA 1
ATOM 656 C C . PHE A 1 90 ? 1.291 1.760 8.454 1.00 90.50 90 PHE A C 1
ATOM 658 O O . PHE A 1 90 ? 1.588 1.538 9.627 1.00 90.50 90 PHE A O 1
ATOM 665 N N . THR A 1 91 ? 1.129 2.972 7.945 1.00 92.62 91 THR A N 1
ATOM 666 C CA . THR A 1 91 ? 1.125 4.188 8.750 1.00 92.62 91 THR A CA 1
ATOM 667 C C . THR A 1 91 ? -0.315 4.642 8.911 1.00 92.62 91 THR A C 1
ATOM 669 O O . THR A 1 91 ? -1.043 4.837 7.932 1.00 92.62 91 THR A O 1
ATOM 672 N N . MET A 1 92 ? -0.726 4.775 10.161 1.00 90.19 92 MET A N 1
ATOM 673 C CA . MET A 1 92 ? -2.055 5.207 10.547 1.00 90.19 92 MET A CA 1
ATOM 674 C C . MET A 1 92 ? -2.138 6.735 10.563 1.00 90.19 92 MET A C 1
ATOM 676 O O . MET A 1 92 ? -1.123 7.424 10.665 1.00 90.19 92 MET A O 1
ATOM 680 N N . PHE A 1 93 ? -3.358 7.268 10.506 1.00 90.12 93 PHE A N 1
ATOM 681 C CA . PHE A 1 93 ? -3.608 8.712 10.555 1.00 90.12 93 PHE A CA 1
ATOM 682 C C . PHE A 1 93 ? -3.106 9.370 11.856 1.00 90.12 93 PHE A C 1
ATOM 684 O O . PHE A 1 93 ? -2.721 10.534 11.859 1.00 90.12 93 PHE A O 1
ATOM 691 N N . ASP A 1 94 ? -3.053 8.616 12.959 1.00 85.00 94 ASP A N 1
ATOM 692 C CA . ASP A 1 94 ? -2.491 9.062 14.243 1.00 85.00 94 ASP A CA 1
ATOM 693 C C . ASP A 1 94 ? -0.948 9.050 14.285 1.00 85.00 94 ASP A C 1
ATOM 695 O O . ASP A 1 94 ? -0.346 9.369 15.310 1.00 85.00 94 ASP A O 1
ATOM 699 N N . GLY A 1 95 ? -0.298 8.675 13.179 1.00 85.38 95 GLY A N 1
ATOM 700 C CA . GLY A 1 95 ? 1.153 8.574 13.052 1.00 85.38 95 GLY A CA 1
ATOM 701 C C . GLY A 1 95 ? 1.745 7.264 13.575 1.00 85.38 95 GLY A C 1
ATOM 702 O O . GLY A 1 95 ? 2.951 7.049 13.432 1.00 85.38 95 GLY A O 1
ATOM 703 N N . SER A 1 96 ? 0.941 6.365 14.151 1.00 86.94 96 SER A N 1
ATOM 704 C CA . SER A 1 96 ? 1.423 5.041 14.538 1.00 86.94 96 SER A CA 1
ATOM 705 C C . SER A 1 96 ? 1.770 4.200 13.305 1.00 86.94 96 SER A C 1
ATOM 707 O O . SER A 1 96 ? 1.215 4.379 12.221 1.00 86.94 96 SER A O 1
ATOM 709 N N . VAL A 1 97 ? 2.732 3.285 13.459 1.00 87.94 97 VAL A N 1
ATOM 710 C CA . VAL A 1 97 ? 3.186 2.406 12.374 1.00 87.94 97 VAL A CA 1
ATOM 711 C C . VAL A 1 97 ? 3.056 0.952 12.803 1.00 87.94 97 VAL A C 1
ATOM 713 O O . VAL A 1 97 ? 3.514 0.564 13.881 1.00 87.94 97 VAL A O 1
ATOM 716 N N . LYS A 1 98 ? 2.454 0.124 11.945 1.00 85.44 98 LYS A N 1
ATOM 717 C CA . LYS A 1 98 ? 2.427 -1.334 12.100 1.00 85.44 98 LYS A CA 1
ATOM 718 C C . LYS A 1 98 ? 3.128 -1.992 10.932 1.00 85.44 98 LYS A C 1
ATOM 720 O O . LYS A 1 98 ? 2.721 -1.842 9.783 1.00 85.44 98 LYS A O 1
ATOM 725 N N . THR A 1 99 ? 4.164 -2.754 11.242 1.00 80.62 99 THR A N 1
ATOM 726 C CA . THR A 1 99 ? 4.892 -3.552 10.265 1.00 80.62 99 THR A CA 1
ATOM 727 C C . THR A 1 99 ? 4.385 -4.984 10.270 1.00 80.62 99 THR A C 1
ATOM 729 O O . THR A 1 99 ? 4.082 -5.567 11.312 1.00 80.62 99 THR A O 1
ATOM 732 N N . THR A 1 100 ? 4.287 -5.568 9.087 1.00 75.25 100 THR A N 1
ATOM 733 C CA . THR A 1 100 ? 4.118 -7.008 8.936 1.00 75.25 100 THR A CA 1
ATOM 734 C C . THR A 1 100 ? 5.485 -7.684 8.984 1.00 75.25 100 THR A C 1
ATOM 736 O O . THR A 1 100 ? 6.500 -7.066 8.659 1.00 75.25 100 THR A O 1
ATOM 739 N N . GLY A 1 101 ? 5.521 -8.970 9.339 1.00 64.69 101 GLY A N 1
ATOM 740 C CA . GLY A 1 101 ? 6.738 -9.777 9.221 1.00 64.69 101 GLY A CA 1
ATOM 741 C C . GLY A 1 101 ? 7.250 -9.883 7.778 1.00 64.69 101 GLY A C 1
ATOM 742 O O . GLY A 1 101 ? 6.594 -9.442 6.832 1.00 64.69 101 GLY A O 1
ATOM 743 N N . ASN A 1 102 ? 8.434 -10.476 7.619 1.00 59.41 102 ASN A N 1
ATOM 744 C CA . ASN A 1 102 ? 9.008 -10.753 6.304 1.00 59.41 102 ASN A CA 1
ATOM 745 C C . ASN A 1 102 ? 8.268 -11.922 5.646 1.00 59.41 102 ASN A C 1
ATOM 747 O O . ASN A 1 102 ? 8.175 -13.000 6.234 1.00 59.41 102 ASN A O 1
ATOM 751 N N . PHE A 1 103 ? 7.779 -11.724 4.423 1.00 64.50 103 PHE A N 1
ATOM 752 C CA . PHE A 1 103 ? 7.158 -12.784 3.627 1.00 64.50 103 PHE A CA 1
ATOM 753 C C . PHE A 1 103 ? 8.012 -13.091 2.409 1.00 64.50 103 PHE A C 1
ATOM 755 O O . PHE A 1 103 ? 8.377 -12.173 1.680 1.00 64.50 103 PHE A O 1
ATOM 762 N N . THR A 1 104 ? 8.276 -14.365 2.150 1.00 58.03 104 THR A N 1
ATOM 763 C CA . THR A 1 104 ? 8.917 -14.816 0.910 1.00 58.03 104 THR A CA 1
ATOM 764 C C . THR A 1 104 ? 7.847 -15.397 -0.003 1.00 58.03 104 THR A C 1
ATOM 766 O O . THR A 1 104 ? 6.967 -16.118 0.477 1.00 58.03 104 THR A O 1
ATOM 769 N N . ARG A 1 105 ? 7.889 -15.065 -1.297 1.00 55.62 105 ARG A N 1
ATOM 770 C CA . ARG A 1 105 ? 6.964 -15.614 -2.296 1.00 55.62 105 ARG A CA 1
ATOM 771 C C . ARG A 1 105 ? 7.660 -16.521 -3.299 1.00 55.62 105 ARG A C 1
ATOM 773 O O . ARG A 1 105 ? 8.767 -16.157 -3.747 1.00 55.62 105 ARG A O 1
#

Foldseek 3Di:
DDWAADQDQAKWKFFKKAKAKDDFWWWAFWDKLNDTFAGLCDDWDDHHTHGHGDITGTNIDIHHHPDDTIDRDDTDIPDDQAQMKMKMWTQIPVRDIDIDDIDHD

pLDDT: mean 87.0, std 9.97, range [55.62, 98.06]

Sequence (105 aa):
GITVQNTSAANIVIDKITVNWNNANLIREI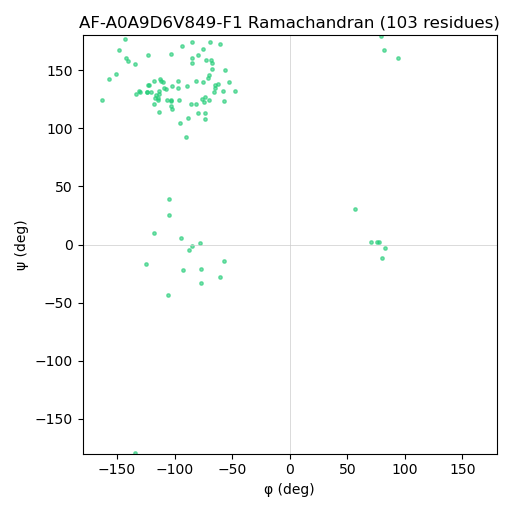KIGGVKVWSNTGPGTPSGKQPSGTLINIQDVTLAPGAAATLIDRFRFDASMSGATFNIAFTMFDGSVKTTGNFTR

Solvent-accessible surface area (backbone atoms only — not comparable to full-atom values): 5693 Å² total; per-residue (Å²): 118,50,72,50,63,40,87,49,94,52,76,46,39,41,36,31,40,31,46,36,50,77,64,92,60,32,43,40,36,37,26,44,73,85,40,69,27,25,19,29,86,46,48,44,37,65,68,45,67,38,58,58,59,45,75,31,40,39,50,72,43,78,34,49,44,78,46,76,61,44,39,39,64,42,82,38,55,79,57,88,59,77,78,31,45,35,37,41,35,41,29,29,72,89,70,51,74,51,70,54,70,82,43,76,77

Radius of gyration: 13.29 Å; Cα contacts (8 Å, |Δi|>4): 259; chains: 1; bounding box: 29×25×34 Å

Nearest PDB structures (foldseek):
  4brj-assembly1_A  TM=3.993E-01  e=1.255E+00  Ignicoccus hospitalis
  3wnk-assembly1_A  TM=4.019E-01  e=1.129E+00  Niallia circulans
  6zga-assembly1_A  TM=3.316E-01  e=1.071E+00  Saccharomyces cerevisiae
  2ic2-assembly1_A  TM=1.778E-01  e=2.918E+00  Drosophila melanogaster